Protein AF-A0A259FT88-F1 (afdb_monomer)

Nearest PDB structures (foldseek):
  7eqi-assembly4_H  TM=3.593E-01  e=9.560E+00  Streptomyces antibioticus

Secondary structure (DSSP, 8-state):
--EEEEEE-S---STT-HHHHHHHHH-SEEEEEE----

pLDDT: mean 92.71, std 6.77, range [66.56, 97.56]

Mean predicted aligned error: 3.18 Å

Radius of gyration: 10.64 Å; Cα contacts (8 Å, |Δi|>4): 41; chains: 1; bounding box: 27×14×27 Å

Foldseek 3Di:
DDEEEDEDEDDDDDPPDPSVVVRVVPDPYYHYDYDDDD

Structure (mmCIF, N/CA/C/O backbone):
data_AF-A0A259FT88-F1
#
_entry.id   AF-A0A259FT88-F1
#
loop_
_atom_site.group_PDB
_atom_site.id
_atom_site.type_symbol
_atom_site.label_atom_id
_atom_site.label_alt_id
_atom_site.label_comp_id
_atom_site.label_asym_id
_atom_site.label_entity_id
_atom_site.label_seq_id
_atom_site.pdbx_PDB_ins_code
_atom_site.Cartn_x
_atom_site.Cartn_y
_atom_site.Cartn_z
_atom_site.occupancy
_atom_site.B_iso_or_equiv
_atom_site.auth_seq_id
_atom_site.auth_comp_id
_atom_site.auth_asym_id
_atom_site.auth_atom_id
_atom_site.pdbx_PDB_model_num
ATOM 1 N N . MET A 1 1 ? -1.670 3.390 18.693 1.00 66.56 1 MET A N 1
ATOM 2 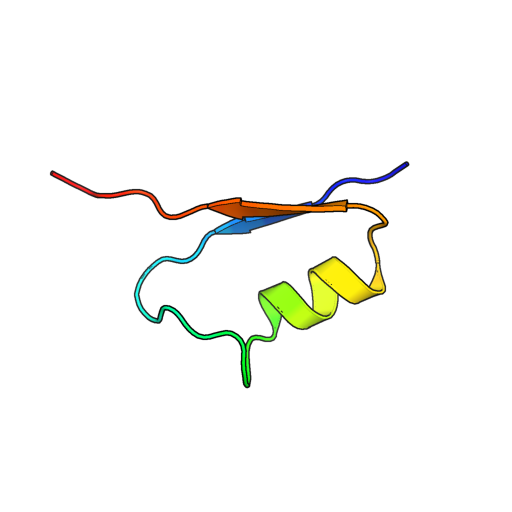C CA . MET A 1 1 ? -1.996 3.180 17.262 1.00 66.56 1 MET A CA 1
ATOM 3 C C . MET A 1 1 ? -0.820 2.495 16.591 1.00 66.56 1 MET A C 1
ATOM 5 O O . MET A 1 1 ? 0.283 3.016 16.704 1.00 66.56 1 MET A O 1
ATOM 9 N N . GLN A 1 2 ? -1.033 1.351 15.935 1.00 84.88 2 GLN A N 1
ATOM 10 C CA . GLN A 1 2 ? 0.011 0.691 15.142 1.00 84.88 2 GLN A CA 1
ATOM 11 C C . GLN A 1 2 ? 0.049 1.284 13.726 1.00 84.88 2 GLN A C 1
ATOM 13 O O . GLN A 1 2 ? -0.999 1.595 13.150 1.00 84.88 2 GLN A O 1
ATOM 18 N N . LYS A 1 3 ? 1.264 1.501 13.216 1.00 94.88 3 LYS A N 1
ATOM 19 C CA . LYS A 1 3 ? 1.545 2.008 11.868 1.00 94.88 3 LYS A CA 1
ATOM 20 C C . LYS A 1 3 ? 2.281 0.918 11.094 1.00 94.88 3 LYS A C 1
ATOM 22 O O . LYS A 1 3 ? 3.151 0.267 11.668 1.00 94.88 3 LYS A O 1
ATOM 27 N N . ALA A 1 4 ? 1.984 0.773 9.807 1.00 97.56 4 ALA A N 1
ATOM 28 C CA . ALA A 1 4 ? 2.688 -0.152 8.919 1.00 97.56 4 ALA A CA 1
ATOM 29 C C . ALA A 1 4 ? 3.371 0.574 7.754 1.00 97.56 4 ALA A C 1
ATOM 31 O O . ALA A 1 4 ? 2.926 1.641 7.329 1.00 97.56 4 ALA A O 1
ATOM 32 N N . LEU A 1 5 ? 4.434 -0.036 7.229 1.00 97.12 5 LEU A N 1
ATOM 33 C CA . LEU A 1 5 ? 5.141 0.384 6.022 1.00 97.12 5 LEU A CA 1
ATOM 34 C C . LEU A 1 5 ? 5.024 -0.725 4.972 1.00 97.12 5 LEU A C 1
ATOM 36 O O . LEU A 1 5 ? 5.368 -1.874 5.242 1.00 97.12 5 LEU A O 1
ATOM 40 N N . VAL A 1 6 ? 4.574 -0.372 3.773 1.00 97.00 6 VAL A N 1
ATOM 41 C CA . VAL A 1 6 ? 4.560 -1.247 2.600 1.00 97.00 6 VAL A CA 1
ATOM 42 C C . VAL A 1 6 ? 5.615 -0.742 1.627 1.00 97.00 6 VAL A C 1
ATOM 44 O O . VAL A 1 6 ? 5.477 0.334 1.044 1.00 97.00 6 VAL A O 1
ATOM 47 N N . TRP A 1 7 ? 6.680 -1.525 1.460 1.00 95.81 7 TRP A N 1
ATOM 48 C CA . TRP A 1 7 ? 7.748 -1.227 0.513 1.00 95.81 7 TRP A CA 1
ATOM 49 C C . TRP A 1 7 ? 7.451 -1.857 -0.850 1.00 95.81 7 TRP A C 1
ATOM 51 O O . TRP A 1 7 ? 7.493 -3.076 -1.028 1.00 95.81 7 TRP A O 1
ATOM 61 N N . LEU A 1 8 ? 7.148 -1.006 -1.821 1.00 94.75 8 LEU A N 1
ATOM 62 C CA . LEU A 1 8 ? 6.991 -1.357 -3.222 1.00 94.75 8 LEU A CA 1
ATOM 63 C C . LEU A 1 8 ? 8.384 -1.490 -3.863 1.00 94.75 8 LEU A C 1
ATOM 65 O O . LEU A 1 8 ? 9.250 -0.653 -3.620 1.00 94.75 8 LEU A O 1
ATOM 69 N N . ARG A 1 9 ? 8.616 -2.539 -4.668 1.00 89.12 9 ARG A N 1
ATOM 70 C CA . ARG A 1 9 ? 9.957 -2.831 -5.231 1.00 89.12 9 ARG A CA 1
ATOM 71 C C . ARG A 1 9 ? 10.031 -2.983 -6.747 1.00 89.12 9 ARG A C 1
ATOM 73 O O . ARG A 1 9 ? 10.933 -2.437 -7.358 1.00 89.12 9 ARG A O 1
ATOM 80 N N . ARG A 1 10 ? 9.150 -3.782 -7.356 1.00 83.06 10 ARG A N 1
ATOM 81 C CA . ARG A 1 10 ? 9.217 -4.100 -8.801 1.00 83.06 10 ARG A CA 1
ATOM 82 C C . ARG A 1 10 ? 7.894 -3.901 -9.518 1.00 83.06 10 ARG A C 1
ATOM 84 O O . ARG A 1 10 ? 7.891 -3.447 -10.650 1.00 83.06 10 ARG A O 1
ATOM 91 N N . ASP A 1 11 ? 6.792 -4.222 -8.847 1.00 79.25 11 ASP A N 1
ATOM 92 C CA . ASP A 1 11 ? 5.454 -4.053 -9.395 1.00 79.25 11 ASP A CA 1
ATOM 93 C C . ASP A 1 11 ? 4.681 -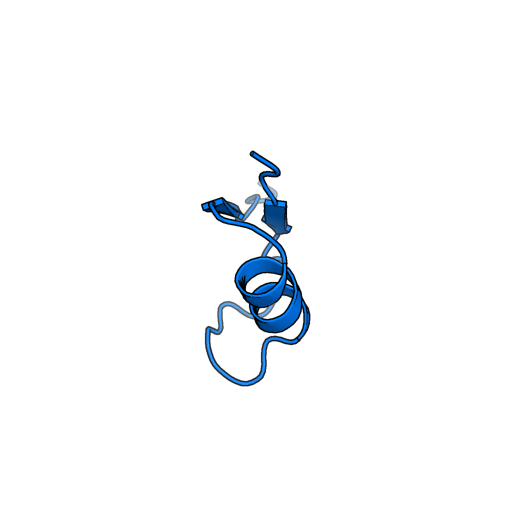3.013 -8.580 1.00 79.25 11 ASP A C 1
ATOM 95 O O . ASP A 1 11 ? 4.400 -3.209 -7.391 1.00 79.25 11 ASP A O 1
ATOM 99 N N . LEU A 1 12 ? 4.408 -1.875 -9.216 1.00 91.00 12 LEU A N 1
ATOM 100 C CA . LEU A 1 12 ? 3.689 -0.748 -8.634 1.00 91.00 12 LEU A CA 1
ATOM 101 C C . LEU A 1 12 ? 2.192 -0.921 -8.878 1.00 91.00 12 LEU A C 1
ATOM 103 O O . LEU A 1 12 ? 1.604 -0.265 -9.736 1.00 91.00 12 LEU A O 1
ATOM 107 N N . ARG A 1 13 ? 1.568 -1.808 -8.101 1.00 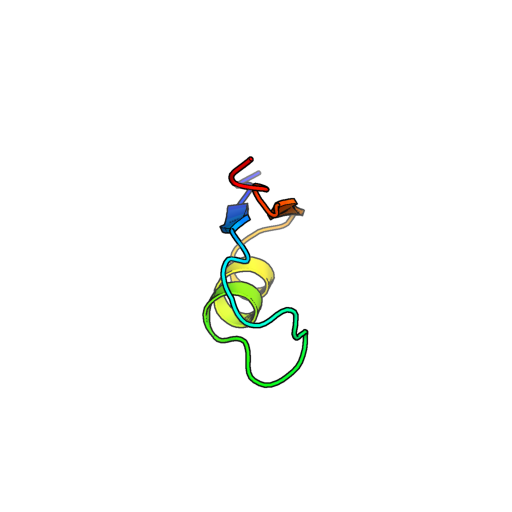91.88 13 ARG A N 1
ATOM 108 C CA . ARG A 1 13 ? 0.135 -2.093 -8.211 1.00 91.88 13 ARG A CA 1
ATOM 109 C C . ARG A 1 13 ? -0.597 -2.006 -6.877 1.00 91.88 13 ARG A C 1
ATOM 111 O O . ARG A 1 13 ? -0.066 -2.363 -5.821 1.00 91.88 13 ARG A O 1
ATOM 118 N N . LEU A 1 14 ? -1.850 -1.558 -6.960 1.00 92.06 14 LEU A N 1
ATOM 119 C CA . LEU A 1 14 ? -2.789 -1.526 -5.835 1.00 92.06 14 LEU A CA 1
ATOM 120 C C . LEU A 1 14 ? -3.642 -2.796 -5.752 1.00 92.06 14 LEU A C 1
ATOM 122 O O . LEU A 1 14 ? -3.961 -3.249 -4.656 1.00 92.06 14 LEU A O 1
ATOM 126 N N . TYR A 1 15 ? -4.009 -3.373 -6.897 1.00 94.69 15 TYR A N 1
ATOM 127 C CA . TYR A 1 15 ? -4.770 -4.618 -6.954 1.00 94.69 15 TYR A CA 1
ATOM 128 C C . TYR A 1 15 ? -3.854 -5.825 -6.743 1.00 94.69 15 TYR A C 1
ATOM 130 O O . TYR A 1 15 ? -2.659 -5.771 -7.039 1.00 94.69 15 TYR A O 1
ATOM 138 N N . ASP A 1 16 ? -4.427 -6.909 -6.212 1.00 94.94 16 ASP A N 1
ATOM 139 C CA . ASP A 1 16 ? -3.713 -8.161 -5.931 1.00 94.94 16 ASP A CA 1
ATOM 140 C C . ASP A 1 16 ? -2.370 -7.943 -5.199 1.00 94.94 16 ASP A C 1
ATOM 142 O O . ASP A 1 16 ? -1.313 -8.462 -5.565 1.00 94.94 16 ASP A O 1
ATOM 146 N N . ASN A 1 17 ? -2.393 -7.072 -4.187 1.00 94.88 17 ASN A N 1
ATOM 147 C CA . ASN A 1 17 ? -1.233 -6.736 -3.371 1.00 94.88 17 ASN A CA 1
ATOM 148 C C . ASN A 1 17 ? -1.450 -7.240 -1.939 1.00 94.88 17 ASN A C 1
ATOM 150 O O . ASN A 1 17 ? -2.015 -6.544 -1.093 1.00 94.88 17 ASN A O 1
ATOM 154 N N . ALA A 1 18 ? -1.004 -8.470 -1.669 1.00 95.62 18 ALA A N 1
ATOM 155 C CA . ALA A 1 18 ? -1.191 -9.126 -0.374 1.00 95.62 18 ALA A CA 1
ATOM 156 C C . ALA A 1 18 ? -0.582 -8.324 0.791 1.00 95.62 18 ALA A C 1
ATOM 158 O O . ALA A 1 18 ? -1.203 -8.200 1.847 1.00 95.62 18 ALA A O 1
ATOM 159 N N . ALA A 1 19 ? 0.597 -7.724 0.593 1.00 94.88 19 ALA A N 1
ATOM 160 C CA . ALA A 1 19 ? 1.255 -6.914 1.617 1.00 94.88 19 ALA A CA 1
ATOM 161 C C . ALA A 1 19 ? 0.419 -5.678 1.983 1.00 94.88 19 ALA A C 1
ATOM 163 O O . ALA A 1 19 ? 0.194 -5.411 3.164 1.00 94.88 19 ALA A O 1
ATOM 164 N N . LEU A 1 20 ? -0.104 -4.968 0.978 1.00 96.06 20 LEU A N 1
ATOM 165 C CA . LEU A 1 20 ? -0.992 -3.826 1.191 1.00 96.06 20 LEU A CA 1
ATOM 166 C C . LEU A 1 20 ? -2.321 -4.242 1.838 1.00 96.06 20 LEU A C 1
ATOM 168 O O . LEU A 1 20 ? -2.770 -3.585 2.778 1.00 96.06 20 LEU A O 1
ATOM 172 N N . HIS A 1 21 ? -2.914 -5.355 1.392 1.00 96.69 21 HIS A N 1
ATOM 173 C CA . HIS A 1 21 ? -4.149 -5.893 1.964 1.00 96.69 21 HIS A CA 1
ATOM 174 C C . HIS A 1 21 ? -3.999 -6.188 3.464 1.00 96.69 21 HIS A C 1
ATOM 176 O O . HIS A 1 21 ? -4.792 -5.715 4.281 1.00 96.69 21 HIS A O 1
ATOM 182 N N . HIS A 1 22 ? -2.953 -6.922 3.850 1.00 96.44 22 HIS A N 1
ATOM 183 C CA . HIS A 1 22 ? -2.691 -7.233 5.254 1.00 96.44 22 HIS A CA 1
ATOM 184 C C . HIS A 1 22 ? -2.356 -5.988 6.083 1.00 96.44 22 HIS A C 1
ATOM 186 O O . HIS A 1 22 ? -2.794 -5.893 7.231 1.00 96.44 22 HIS A O 1
ATOM 192 N N . ALA A 1 23 ? -1.619 -5.024 5.522 1.00 96.69 23 ALA A N 1
ATOM 193 C CA . ALA A 1 23 ? -1.270 -3.792 6.223 1.00 96.69 23 ALA A CA 1
ATOM 194 C C . ALA A 1 23 ? -2.517 -2.967 6.576 1.00 96.69 23 ALA A C 1
ATOM 196 O O . ALA A 1 23 ? -2.682 -2.597 7.739 1.00 96.69 23 ALA A O 1
ATOM 197 N N . LEU A 1 24 ? -3.417 -2.748 5.610 1.00 96.25 24 LEU A N 1
ATOM 198 C CA . LEU A 1 24 ? -4.652 -1.978 5.807 1.00 96.25 24 LEU A CA 1
ATOM 199 C C . LEU A 1 24 ? -5.645 -2.674 6.744 1.00 96.25 24 LEU A C 1
ATOM 201 O O . LEU A 1 24 ? -6.356 -2.004 7.484 1.00 96.25 24 LEU A O 1
ATOM 205 N N . LYS A 1 25 ? -5.679 -4.013 6.759 1.00 96.75 25 LYS A N 1
ATOM 206 C CA . LYS A 1 25 ? -6.579 -4.771 7.642 1.00 96.75 25 LYS A CA 1
ATOM 207 C C . LYS A 1 25 ? -6.219 -4.644 9.129 1.00 96.75 25 LYS A C 1
ATOM 209 O O . LYS A 1 25 ? -7.102 -4.749 9.972 1.00 96.75 25 LYS A O 1
ATOM 214 N N . ASN A 1 26 ? -4.939 -4.445 9.453 1.00 96.75 26 ASN A N 1
ATOM 215 C CA . ASN A 1 26 ? -4.439 -4.515 10.83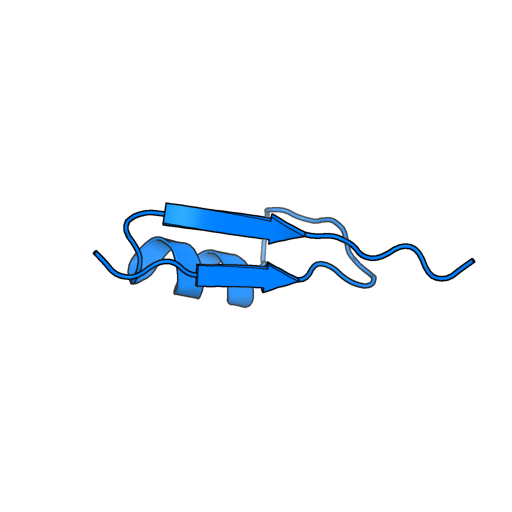3 1.00 96.75 26 ASN A CA 1
ATOM 216 C C . ASN A 1 26 ? -3.937 -3.174 11.393 1.00 96.75 26 ASN A C 1
ATOM 218 O O . ASN A 1 26 ? -3.606 -3.100 12.574 1.00 96.75 26 ASN A O 1
ATOM 222 N N . ASN A 1 27 ? -3.852 -2.117 10.578 1.00 97.31 27 ASN A N 1
ATOM 223 C CA . ASN A 1 27 ? -3.249 -0.847 10.985 1.00 97.31 27 ASN A CA 1
ATOM 224 C C . ASN A 1 27 ? -4.133 0.339 10.611 1.00 97.31 27 ASN A C 1
ATOM 226 O O . ASN A 1 27 ? -4.665 0.413 9.509 1.00 97.31 27 ASN A O 1
ATOM 230 N N . ALA A 1 28 ? -4.211 1.319 11.513 1.00 95.75 28 ALA A N 1
ATOM 231 C CA . ALA A 1 28 ? -4.962 2.553 11.283 1.00 95.75 28 ALA A CA 1
ATOM 232 C C . ALA A 1 28 ? -4.255 3.509 10.30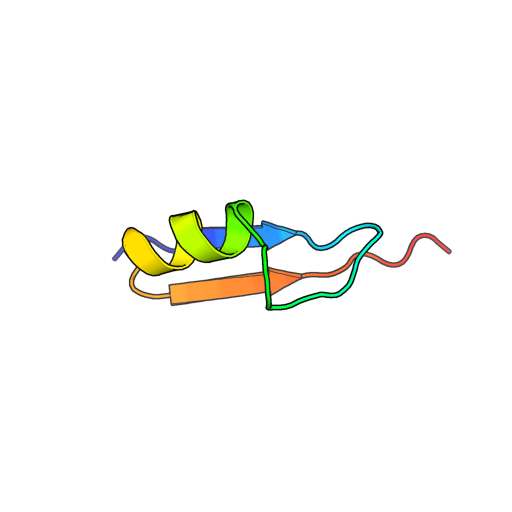4 1.00 95.75 28 ALA A C 1
ATOM 234 O O . ALA A 1 28 ? -4.877 4.420 9.768 1.00 95.75 28 ALA A O 1
ATOM 235 N N . GLN A 1 29 ? -2.948 3.328 10.089 1.00 97.44 29 GLN A N 1
ATOM 236 C CA . GLN A 1 29 ? -2.160 4.126 9.157 1.00 97.44 29 GLN A CA 1
ATOM 237 C C . GLN A 1 29 ? -1.134 3.240 8.448 1.00 97.44 29 GLN A C 1
ATOM 239 O O . GLN A 1 29 ? -0.377 2.512 9.098 1.00 97.44 29 GLN A O 1
ATOM 244 N N . VAL A 1 30 ? -1.084 3.343 7.120 1.00 97.56 30 VAL A N 1
ATOM 245 C CA . VAL A 1 30 ? -0.138 2.617 6.268 1.00 97.56 30 VAL A CA 1
ATOM 246 C C . VAL A 1 30 ? 0.628 3.614 5.411 1.00 97.56 30 VAL A C 1
ATOM 248 O O . VAL A 1 30 ? 0.034 4.465 4.755 1.00 97.56 30 VAL A O 1
ATOM 251 N N . TRP A 1 31 ? 1.949 3.503 5.429 1.00 97.44 31 TRP A N 1
ATOM 252 C CA . TRP A 1 31 ? 2.859 4.281 4.603 1.00 97.44 31 TRP A CA 1
ATOM 253 C C . TRP A 1 31 ? 3.267 3.427 3.408 1.00 97.44 31 TRP A C 1
ATOM 255 O O . TRP A 1 31 ? 3.642 2.269 3.588 1.00 97.44 31 TRP A O 1
ATOM 265 N N . LEU A 1 32 ? 3.205 3.981 2.200 1.00 96.19 32 LEU A N 1
ATOM 266 C CA . LEU A 1 32 ? 3.757 3.343 1.007 1.00 96.19 32 LEU A CA 1
ATOM 267 C C . LEU A 1 32 ? 5.085 4.006 0.658 1.00 96.19 32 LEU A C 1
ATOM 269 O O . LEU A 1 32 ? 5.164 5.231 0.594 1.00 96.19 32 LEU A O 1
ATOM 273 N N . ALA A 1 33 ? 6.115 3.197 0.4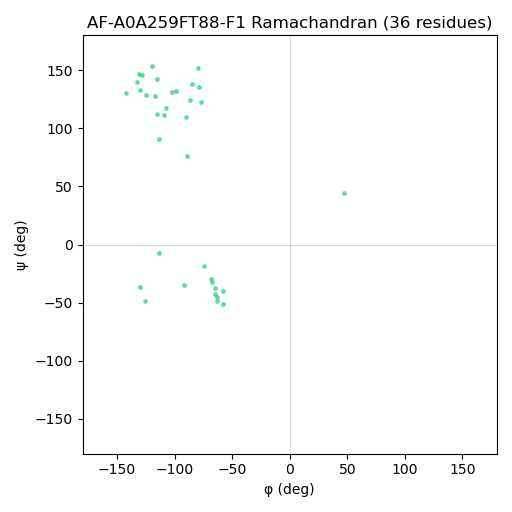29 1.00 95.75 33 ALA A N 1
ATOM 274 C CA . ALA A 1 33 ? 7.429 3.671 0.016 1.00 95.75 33 ALA A CA 1
ATOM 275 C C . ALA A 1 33 ? 7.929 2.881 -1.191 1.00 95.75 33 ALA A C 1
ATOM 277 O O . ALA A 1 33 ? 7.683 1.682 -1.3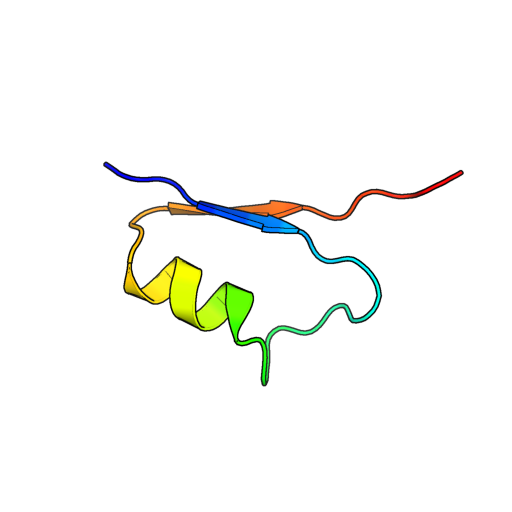03 1.00 95.75 33 ALA A O 1
ATOM 278 N N . PHE A 1 34 ? 8.670 3.551 -2.064 1.00 95.06 34 PHE A N 1
ATOM 279 C CA . PHE A 1 34 ? 9.451 2.948 -3.135 1.00 95.06 34 PHE A CA 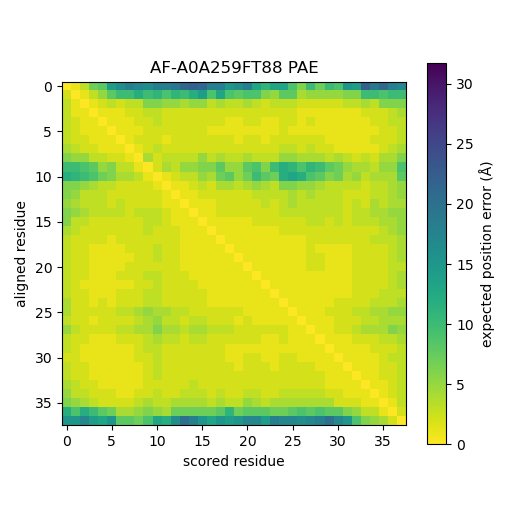1
ATOM 280 C C . PHE A 1 34 ? 10.859 3.535 -3.048 1.00 95.06 34 PHE A C 1
ATOM 282 O O . PHE A 1 34 ? 11.003 4.744 -2.869 1.00 95.06 34 PHE A O 1
ATOM 289 N N . ILE A 1 35 ? 11.881 2.685 -3.122 1.00 93.56 35 ILE A N 1
ATOM 290 C CA . ILE A 1 35 ? 13.283 3.112 -3.053 1.00 93.56 35 ILE A CA 1
ATOM 291 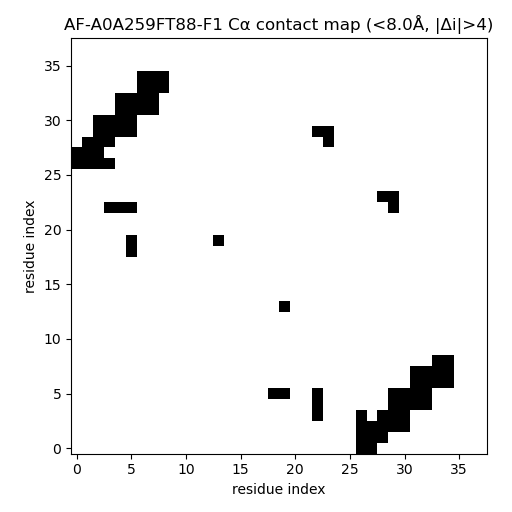C C . ILE A 1 35 ? 13.848 2.974 -4.459 1.00 93.56 35 ILE A C 1
ATOM 293 O O . ILE A 1 35 ? 13.875 1.867 -4.996 1.00 93.56 35 ILE A O 1
ATOM 297 N N . PHE A 1 36 ? 14.259 4.097 -5.045 1.00 90.94 36 PHE A N 1
ATOM 298 C CA . PHE A 1 36 ? 15.005 4.107 -6.296 1.00 90.94 36 PHE A CA 1
ATOM 299 C C . PHE A 1 36 ? 16.451 3.712 -5.994 1.00 90.94 36 PHE A C 1
ATOM 301 O O . PHE A 1 36 ? 17.093 4.353 -5.163 1.00 90.94 36 PHE A O 1
ATOM 308 N N . ASP A 1 37 ? 16.928 2.651 -6.638 1.00 85.25 37 ASP A N 1
ATOM 309 C CA . ASP A 1 37 ? 18.357 2.347 -6.704 1.00 85.25 37 ASP A CA 1
ATOM 310 C C . ASP A 1 37 ? 18.920 3.127 -7.901 1.00 85.25 37 ASP A C 1
ATOM 312 O O . ASP A 1 37 ? 18.328 3.068 -8.986 1.00 85.25 37 ASP A O 1
ATOM 316 N N . ALA A 1 38 ? 19.947 3.945 -7.669 1.00 75.06 38 ALA A N 1
ATOM 317 C CA . ALA A 1 38 ? 20.524 4.863 -8.657 1.00 75.06 38 ALA A CA 1
ATOM 318 C C . ALA A 1 38 ? 21.709 4.231 -9.391 1.00 75.06 38 ALA A C 1
ATOM 320 O O . ALA A 1 38 ? 22.484 3.500 -8.736 1.00 75.06 38 ALA A O 1
#

Solvent-accessible surface area (backbone atoms only — not comparable to full-atom values): 2624 Å² total; per-residue (Å²): 137,59,72,39,76,43,76,45,85,87,70,96,62,82,70,96,34,68,67,57,53,55,39,59,75,75,25,92,41,71,44,78,46,72,78,84,85,131

Sequence (38 aa):
MQKALVWLRRDLRLYDNAALHHALKNNAQVWLAFIFDA